Protein AF-A0A6G8IJG9-F1 (afdb_monomer)

Foldseek 3Di:
DPLVPDDPVLLLVLLVVLLVLLVVLCVVQQADPDPVVSVVLSVVLSVQLSVVLVPDDPVPDDPPDDSSVSSNVSSNVSSVVVSVVCPPPDHDPPD

Mean predicted aligned error: 3.96 Å

Radius of gyration: 15.12 Å; Cα contacts (8 Å, |Δi|>4): 74; chains: 1; bounding box: 32×21×50 Å

Nearest PDB structures (foldseek):
  6zdw-assembly1_BBB  TM=3.678E-01  e=3.540E+00  Mucor lusitanicus
  5jdl-assembly1_A  TM=2.908E-01  e=8.233E+00  Methanocaldococcus jannaschii DSM 2661

Secondary structure (DSSP, 8-state):
--GGGS-HHHHHHHTHHHHHHHHHHHHHHT----HHHHHHHHHHHHHHHHHHHHT--GGGS-TT--HHHHHHHHHHHHHHHHHHHGGGPPPTT--

pLDDT: mean 92.75, std 6.57, range [55.28, 98.06]

Structure (mmCIF, N/CA/C/O backbone):
data_AF-A0A6G8IJG9-F1
#
_entry.id   AF-A0A6G8IJG9-F1
#
loop_
_atom_site.group_PDB
_atom_site.id
_atom_site.type_symbol
_atom_site.label_atom_id
_atom_site.label_alt_id
_atom_site.label_comp_id
_atom_site.label_asym_id
_atom_site.label_entity_id
_atom_site.label_seq_id
_atom_site.pdbx_PDB_ins_code
_atom_site.Cartn_x
_atom_site.Cartn_y
_atom_site.Cartn_z
_atom_site.occupancy
_atom_site.B_iso_or_equiv
_atom_site.auth_seq_id
_atom_site.auth_comp_id
_atom_site.auth_asym_id
_atom_site.auth_atom_id
_atom_site.pdbx_PDB_model_num
ATOM 1 N N . MET A 1 1 ? 15.388 0.531 -10.830 1.00 83.00 1 MET A N 1
ATOM 2 C CA . MET A 1 1 ? 14.768 1.602 -11.652 1.00 83.00 1 MET A CA 1
ATOM 3 C C . MET A 1 1 ? 15.077 2.939 -11.003 1.00 83.00 1 MET A C 1
ATOM 5 O O . MET A 1 1 ? 15.096 2.988 -9.782 1.00 83.00 1 MET A O 1
ATOM 9 N N . ASP A 1 2 ? 15.288 4.015 -11.767 1.00 83.81 2 ASP A N 1
ATOM 10 C CA . ASP A 1 2 ? 15.406 5.352 -11.169 1.00 83.81 2 ASP A CA 1
ATOM 11 C C . ASP A 1 2 ? 14.026 5.866 -10.728 1.00 83.81 2 ASP A C 1
ATOM 13 O O . ASP A 1 2 ? 13.232 6.365 -11.533 1.00 83.81 2 ASP A O 1
ATOM 17 N N . VAL A 1 3 ? 13.733 5.718 -9.437 1.00 83.19 3 VAL A N 1
ATOM 18 C CA . VAL A 1 3 ? 12.462 6.136 -8.834 1.00 83.19 3 VAL A CA 1
ATOM 19 C C . VAL A 1 3 ? 12.288 7.654 -8.789 1.00 83.19 3 VAL A C 1
ATOM 21 O O . VAL A 1 3 ? 11.161 8.119 -8.643 1.00 83.19 3 VAL A O 1
ATOM 24 N N . THR A 1 4 ? 13.352 8.443 -8.990 1.00 83.88 4 THR A N 1
ATOM 25 C CA . THR A 1 4 ? 13.249 9.913 -9.052 1.00 83.88 4 THR A CA 1
ATOM 26 C C . THR A 1 4 ? 12.492 10.402 -10.292 1.00 83.88 4 THR A C 1
ATOM 28 O O . THR A 1 4 ? 12.003 11.529 -10.313 1.00 83.88 4 THR A O 1
ATOM 31 N N . SER A 1 5 ? 12.335 9.535 -11.299 1.00 83.94 5 SER A N 1
ATOM 32 C CA . SER A 1 5 ? 11.544 9.790 -12.508 1.00 83.94 5 SER A CA 1
ATOM 33 C C . SER A 1 5 ? 10.042 9.505 -12.353 1.00 83.94 5 SER A C 1
ATOM 35 O O . SER A 1 5 ? 9.267 9.803 -13.263 1.00 83.94 5 SER A O 1
ATOM 37 N N . ILE A 1 6 ? 9.618 8.927 -11.223 1.00 89.00 6 ILE A N 1
ATOM 38 C CA . ILE A 1 6 ? 8.217 8.575 -10.970 1.00 89.00 6 ILE A CA 1
ATOM 39 C C . ILE A 1 6 ? 7.447 9.816 -10.512 1.00 89.00 6 ILE A C 1
ATOM 41 O O . ILE A 1 6 ? 7.793 10.453 -9.517 1.00 89.00 6 ILE A O 1
ATOM 45 N N . ASP A 1 7 ? 6.342 10.121 -11.195 1.00 91.44 7 ASP A N 1
ATOM 46 C CA . ASP A 1 7 ? 5.391 11.119 -10.715 1.00 91.44 7 ASP A CA 1
ATOM 47 C C . ASP A 1 7 ? 4.697 10.608 -9.442 1.00 91.44 7 ASP A C 1
ATOM 49 O O . ASP A 1 7 ? 3.989 9.596 -9.441 1.00 91.44 7 ASP A O 1
ATOM 53 N N . VAL A 1 8 ? 4.897 11.322 -8.333 1.00 88.12 8 VAL A N 1
ATOM 54 C CA . VAL A 1 8 ? 4.348 10.951 -7.020 1.00 88.12 8 VAL A CA 1
ATOM 55 C C . VAL A 1 8 ? 2.814 10.972 -7.020 1.00 88.12 8 VAL A C 1
ATOM 57 O O . VAL A 1 8 ? 2.177 10.169 -6.336 1.00 88.12 8 VAL A O 1
ATOM 60 N N . GLY A 1 9 ? 2.193 11.872 -7.785 1.00 92.38 9 GLY A N 1
ATOM 61 C CA . GLY A 1 9 ? 0.742 11.929 -7.940 1.00 92.38 9 GLY A CA 1
ATOM 62 C C . GLY A 1 9 ? 0.198 10.699 -8.664 1.00 92.38 9 GLY A C 1
ATOM 63 O O . GLY A 1 9 ? -0.789 10.106 -8.213 1.00 92.38 9 GLY A O 1
ATOM 64 N N . GLU A 1 10 ? 0.866 10.275 -9.737 1.00 95.06 10 GLU A N 1
ATOM 65 C CA . GLU A 1 10 ? 0.548 9.044 -10.455 1.00 95.06 10 GLU A CA 1
ATOM 66 C C . GLU A 1 10 ? 0.738 7.836 -9.542 1.00 95.06 10 GLU A C 1
ATOM 68 O O . GLU A 1 10 ? -0.205 7.059 -9.388 1.00 95.06 10 GLU A O 1
ATOM 73 N N . LEU A 1 11 ? 1.882 7.715 -8.861 1.00 95.00 11 LEU A N 1
ATOM 74 C CA . LEU A 1 11 ? 2.129 6.639 -7.903 1.00 95.00 11 LEU A CA 1
ATOM 75 C C . LEU A 1 11 ? 0.991 6.550 -6.882 1.00 95.00 11 LEU A C 1
ATOM 77 O O . LEU A 1 11 ? 0.333 5.519 -6.776 1.00 95.00 11 LEU A O 1
ATOM 81 N N . ARG A 1 12 ? 0.665 7.649 -6.197 1.00 93.94 12 ARG A N 1
ATOM 82 C CA . ARG A 1 12 ? -0.417 7.679 -5.199 1.00 93.94 12 ARG A CA 1
ATOM 83 C C . ARG A 1 12 ? -1.777 7.295 -5.768 1.00 93.94 12 ARG A C 1
ATOM 85 O O . ARG A 1 12 ? -2.589 6.712 -5.052 1.00 93.94 12 ARG A O 1
ATOM 92 N N . SER A 1 13 ? -2.043 7.599 -7.039 1.00 96.25 13 SER A N 1
ATOM 93 C CA . SER A 1 13 ? -3.268 7.153 -7.707 1.00 96.25 13 SER A CA 1
ATOM 94 C C . SER A 1 13 ? -3.332 5.625 -7.840 1.00 96.25 13 SER A C 1
ATOM 96 O O . SER A 1 13 ? -4.403 5.051 -7.643 1.00 96.25 13 SER A O 1
ATOM 98 N N . ARG A 1 14 ? -2.185 4.971 -8.068 1.00 97.12 14 ARG A N 1
ATOM 99 C CA . ARG A 1 14 ? -2.036 3.510 -8.164 1.00 97.12 14 ARG A CA 1
ATOM 100 C C . ARG A 1 14 ? -2.155 2.815 -6.807 1.00 97.12 14 ARG A C 1
ATOM 102 O O . ARG A 1 14 ? -2.706 1.725 -6.719 1.00 97.12 14 ARG A O 1
ATOM 109 N N . LEU A 1 15 ? -1.729 3.475 -5.729 1.00 97.56 15 LEU A N 1
ATOM 110 C CA . LEU A 1 15 ? -1.780 2.930 -4.363 1.00 97.56 15 LEU A CA 1
ATOM 111 C C . LEU A 1 15 ? -3.174 2.990 -3.707 1.00 97.56 15 LEU A C 1
ATOM 113 O O . LEU A 1 15 ? -3.341 2.542 -2.572 1.00 97.56 15 LEU A O 1
ATOM 117 N N . ARG A 1 16 ? -4.188 3.570 -4.368 1.00 96.19 16 ARG A N 1
ATOM 118 C CA . ARG A 1 16 ? -5.520 3.800 -3.771 1.00 96.19 16 ARG A CA 1
ATOM 119 C C . ARG A 1 16 ? -6.162 2.524 -3.236 1.00 96.19 16 ARG A C 1
ATOM 121 O O . ARG A 1 16 ? -6.578 2.506 -2.084 1.00 96.19 16 ARG A O 1
ATOM 128 N N . LEU A 1 17 ? -6.157 1.451 -4.028 1.00 97.25 17 LEU A N 1
ATOM 129 C CA . LEU A 1 17 ? -6.762 0.180 -3.627 1.00 97.25 17 LEU A CA 1
ATOM 130 C C . LEU A 1 17 ? -6.109 -0.395 -2.361 1.00 97.25 17 LEU A C 1
ATOM 132 O O . LEU A 1 17 ? -6.807 -0.854 -1.464 1.00 97.25 17 LEU A O 1
ATOM 136 N N . ALA A 1 18 ? -4.781 -0.343 -2.262 1.00 98.00 18 ALA A N 1
ATO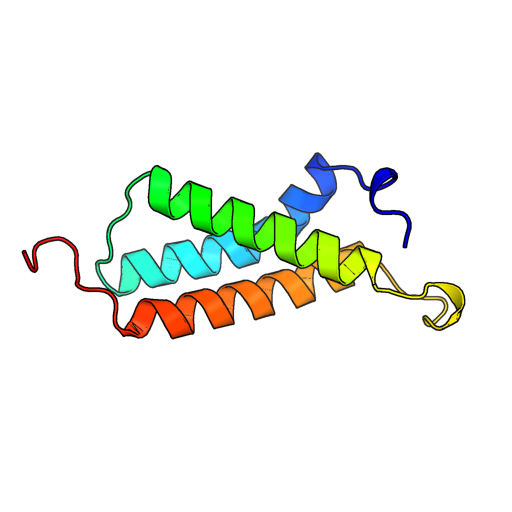M 137 C CA . ALA A 1 18 ? -4.053 -0.817 -1.088 1.00 98.00 18 ALA A CA 1
ATOM 138 C C . ALA A 1 18 ? -4.444 -0.040 0.181 1.00 98.00 18 ALA A C 1
ATOM 140 O O . ALA A 1 18 ? -4.688 -0.634 1.233 1.00 98.00 18 ALA A O 1
ATOM 141 N N . ASN A 1 19 ? -4.582 1.281 0.065 1.00 97.38 19 ASN A N 1
ATOM 142 C CA . ASN A 1 19 ? -5.046 2.128 1.161 1.00 97.38 19 ASN A CA 1
ATOM 143 C C . ASN A 1 19 ? -6.496 1.820 1.563 1.00 97.38 19 ASN A C 1
ATOM 145 O O . ASN A 1 19 ? -6.798 1.752 2.756 1.00 97.38 19 ASN A O 1
ATOM 149 N N . ASP A 1 20 ? -7.375 1.596 0.584 1.00 97.56 20 ASP A N 1
ATOM 150 C CA . ASP A 1 20 ? -8.772 1.232 0.825 1.00 97.56 20 ASP A CA 1
ATOM 151 C C . ASP A 1 20 ? -8.889 -0.130 1.520 1.00 97.56 20 ASP A C 1
ATOM 153 O O . ASP A 1 20 ? -9.718 -0.289 2.413 1.00 97.56 20 ASP A O 1
ATOM 157 N N . VAL A 1 21 ? -8.025 -1.097 1.185 1.00 97.69 21 VAL A N 1
ATOM 158 C CA . VAL A 1 21 ? -7.966 -2.408 1.855 1.00 97.69 21 VAL A CA 1
ATOM 159 C C . VAL A 1 21 ? -7.629 -2.259 3.339 1.00 97.69 21 VAL A C 1
ATOM 161 O O . VAL A 1 21 ? -8.321 -2.839 4.180 1.00 97.69 21 VAL A O 1
ATOM 164 N N . VAL A 1 22 ? -6.606 -1.468 3.681 1.00 97.19 22 VAL A N 1
ATOM 165 C CA . VAL A 1 22 ? -6.244 -1.228 5.089 1.00 97.19 22 VAL A CA 1
ATOM 166 C C . VAL A 1 22 ? -7.382 -0.511 5.815 1.00 97.19 22 VAL A C 1
ATOM 168 O O . VAL A 1 22 ? -7.778 -0.931 6.902 1.00 97.19 22 VAL A O 1
ATOM 171 N N . LEU A 1 23 ? -7.959 0.533 5.212 1.00 97.25 23 LEU A N 1
ATOM 172 C CA . LEU A 1 23 ? -9.072 1.271 5.810 1.00 97.25 23 LEU A CA 1
ATOM 173 C C . LEU A 1 23 ? -10.291 0.368 6.049 1.00 97.25 23 LEU A C 1
ATOM 175 O O . LEU A 1 23 ? -10.837 0.348 7.152 1.00 97.25 23 LEU A O 1
ATOM 179 N N . ALA A 1 24 ? -10.691 -0.411 5.044 1.00 97.25 24 ALA A N 1
ATOM 180 C CA . ALA A 1 24 ? -11.812 -1.337 5.139 1.00 97.25 24 ALA A CA 1
ATOM 181 C C . ALA A 1 24 ? -11.585 -2.389 6.232 1.00 97.25 24 ALA A C 1
ATOM 183 O O . ALA A 1 24 ? -12.509 -2.695 6.986 1.00 97.25 24 ALA A O 1
ATOM 184 N N . HIS A 1 25 ? -10.360 -2.907 6.366 1.00 96.38 25 HIS A N 1
ATOM 185 C CA . HIS A 1 25 ? -10.016 -3.828 7.445 1.00 96.38 25 HIS A CA 1
ATOM 186 C C . HIS A 1 25 ? -10.199 -3.193 8.826 1.00 96.38 25 HIS A C 1
ATOM 188 O O . HIS A 1 25 ? -10.850 -3.791 9.685 1.00 96.38 25 HIS A O 1
ATOM 194 N N . ARG A 1 26 ? -9.668 -1.979 9.028 1.00 95.44 26 ARG A N 1
ATOM 195 C CA . ARG A 1 26 ? -9.785 -1.263 10.307 1.00 95.44 26 ARG A CA 1
ATOM 196 C C . ARG A 1 26 ? -11.245 -1.018 10.676 1.00 95.44 26 ARG A C 1
ATOM 198 O O . ARG A 1 26 ? -11.639 -1.350 11.790 1.00 95.44 26 ARG A O 1
ATOM 205 N N . ILE A 1 27 ? -12.061 -0.562 9.722 1.00 95.75 27 ILE A N 1
ATOM 206 C CA . ILE A 1 27 ? -13.512 -0.392 9.906 1.00 95.75 27 ILE A CA 1
ATOM 207 C C . ILE A 1 27 ? -14.169 -1.724 10.291 1.00 95.75 27 ILE A C 1
ATOM 209 O O . ILE A 1 27 ? -14.882 -1.799 11.287 1.00 95.75 27 ILE A O 1
ATOM 213 N N . ALA A 1 28 ? -13.905 -2.795 9.539 1.00 95.62 28 ALA A N 1
ATOM 214 C CA . ALA A 1 28 ? -14.519 -4.101 9.775 1.00 95.62 28 ALA A CA 1
ATOM 215 C C . ALA A 1 28 ? -14.130 -4.725 11.128 1.00 95.62 28 ALA A C 1
ATOM 217 O O . ALA A 1 28 ? -14.868 -5.553 11.665 1.00 95.62 28 ALA A O 1
ATOM 218 N N . LYS A 1 29 ? -12.966 -4.362 11.675 1.00 94.31 29 LYS A N 1
ATOM 219 C CA . LYS A 1 29 ? -12.462 -4.848 12.965 1.00 94.31 29 LYS A CA 1
ATOM 220 C C . LYS A 1 29 ? -12.739 -3.912 14.140 1.00 94.31 29 LYS A C 1
ATOM 222 O O . LYS A 1 29 ? -12.491 -4.325 15.271 1.00 94.31 29 LYS A O 1
ATOM 227 N N . GLY A 1 30 ? -13.267 -2.713 13.893 1.00 93.81 30 GLY A N 1
ATOM 228 C CA . GLY A 1 30 ? -13.432 -1.687 14.924 1.00 93.81 30 GLY A CA 1
ATOM 229 C C . GLY A 1 30 ? -12.092 -1.208 15.486 1.00 93.81 30 GLY A C 1
ATOM 230 O O . GLY A 1 30 ? -11.975 -0.992 16.686 1.00 93.81 30 GLY A O 1
ATOM 231 N N . LEU A 1 31 ? -11.059 -1.127 14.643 1.00 94.06 31 LEU A N 1
ATOM 232 C CA . LEU A 1 31 ? -9.765 -0.556 15.020 1.00 94.06 31 LEU A CA 1
ATOM 233 C C . LEU A 1 31 ? -9.813 0.968 14.894 1.00 94.06 31 LEU A C 1
ATOM 235 O O . LEU A 1 31 ? -10.555 1.492 14.063 1.00 94.06 31 LEU A O 1
ATOM 239 N N . SER A 1 32 ? -8.953 1.657 15.648 1.00 92.56 32 SER A N 1
ATOM 240 C CA . SER A 1 32 ? -8.877 3.124 15.653 1.00 92.56 32 SER A CA 1
ATOM 241 C C . SER A 1 32 ? -8.773 3.708 14.239 1.00 92.56 32 SER A C 1
ATOM 243 O O . SER A 1 32 ? -7.930 3.294 13.436 1.00 92.56 32 SER A O 1
ATOM 245 N N . LEU A 1 33 ? -9.601 4.702 13.929 1.00 93.81 33 LEU A N 1
ATOM 246 C CA . LEU A 1 33 ? -9.568 5.427 12.652 1.00 93.81 33 LEU A CA 1
ATOM 247 C C . LEU A 1 33 ? -8.837 6.771 12.759 1.00 93.81 33 LEU 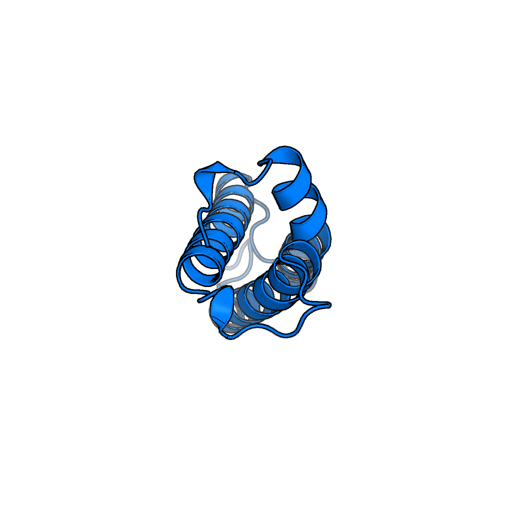A C 1
ATOM 249 O O . LEU A 1 33 ? -9.021 7.652 11.917 1.00 93.81 33 LEU A O 1
ATOM 253 N N . GLU A 1 34 ? -8.000 6.931 13.786 1.00 94.81 34 GLU A N 1
ATOM 254 C CA . GLU A 1 34 ? -7.197 8.132 13.974 1.00 94.81 34 GLU A CA 1
ATOM 255 C C . GLU A 1 34 ? -6.368 8.451 12.731 1.00 94.81 34 GLU A C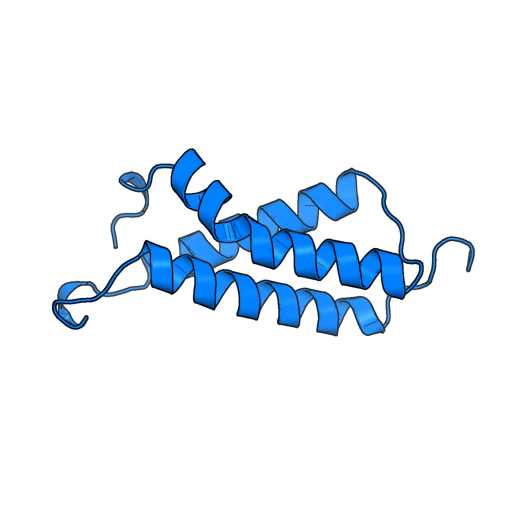 1
ATOM 257 O O . GLU A 1 34 ? -5.743 7.588 12.101 1.00 94.81 34 GLU A O 1
ATOM 262 N N . ARG A 1 35 ? -6.330 9.743 12.398 1.00 93.94 35 ARG A N 1
ATOM 263 C CA . ARG A 1 35 ? -5.637 10.248 11.213 1.00 93.94 35 ARG A CA 1
ATOM 264 C C . ARG A 1 35 ? -4.175 9.808 11.169 1.00 93.94 35 ARG A C 1
ATOM 266 O O . ARG A 1 35 ? -3.680 9.511 10.085 1.00 93.94 35 ARG A O 1
ATOM 273 N N . GLU A 1 36 ? -3.499 9.758 12.312 1.00 94.38 36 GLU A N 1
ATOM 274 C CA . GLU A 1 36 ? -2.092 9.355 12.408 1.00 94.38 36 GLU A CA 1
ATOM 275 C C . GLU A 1 36 ? -1.891 7.905 11.960 1.00 94.38 36 GLU A C 1
ATOM 277 O O . GLU A 1 36 ? -1.013 7.636 11.146 1.00 94.38 36 GLU A O 1
ATOM 282 N N . ARG A 1 37 ? -2.772 6.984 12.373 1.00 91.44 37 ARG A N 1
ATOM 283 C CA . ARG A 1 37 ? -2.728 5.568 11.966 1.00 91.44 37 ARG A CA 1
ATOM 284 C C . ARG A 1 37 ? -2.944 5.395 10.468 1.00 91.44 37 ARG A C 1
ATOM 286 O O . ARG A 1 37 ? -2.238 4.626 9.819 1.00 91.44 37 ARG A O 1
ATOM 293 N N . LEU A 1 38 ? -3.913 6.122 9.912 1.00 93.50 38 LEU A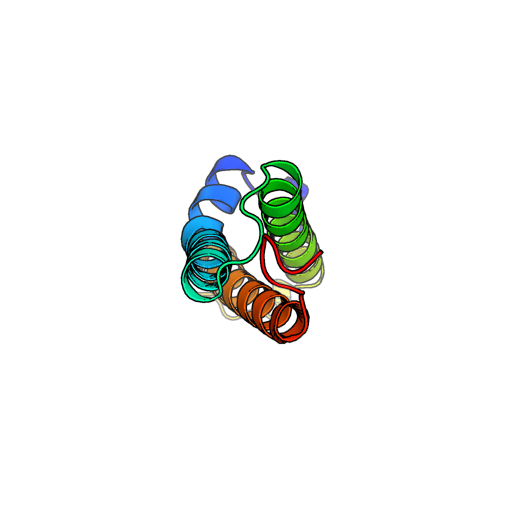 N 1
ATOM 294 C CA . LEU A 1 38 ? -4.213 6.071 8.480 1.00 93.50 38 LEU A CA 1
ATOM 295 C C . LEU A 1 38 ? -3.105 6.716 7.638 1.00 93.50 38 LEU A C 1
ATOM 297 O O . LEU A 1 38 ? -2.811 6.240 6.544 1.00 93.50 38 LEU A O 1
ATOM 301 N N . THR A 1 39 ? -2.486 7.782 8.146 1.00 94.81 39 THR A N 1
ATOM 302 C CA . THR A 1 39 ? -1.341 8.441 7.502 1.00 94.81 39 THR A CA 1
ATOM 303 C C . THR A 1 39 ? -0.128 7.520 7.504 1.00 94.81 39 THR A C 1
ATOM 305 O O . THR A 1 39 ? 0.435 7.271 6.446 1.00 94.81 39 THR A O 1
ATOM 308 N N . TRP A 1 40 ? 0.184 6.914 8.649 1.00 94.88 40 TRP A N 1
ATOM 309 C CA . TRP A 1 40 ? 1.276 5.954 8.784 1.00 94.88 40 TRP A CA 1
ATOM 310 C C . TRP A 1 40 ? 1.141 4.775 7.813 1.00 94.88 40 TRP A C 1
ATOM 312 O O . TRP A 1 40 ? 2.096 4.420 7.129 1.00 94.88 40 TRP A O 1
ATOM 322 N N . ALA A 1 41 ? -0.059 4.195 7.692 1.00 93.88 41 ALA A N 1
ATOM 323 C CA . ALA A 1 41 ? -0.282 3.087 6.764 1.00 93.88 41 ALA A CA 1
ATOM 324 C C . ALA A 1 41 ? -0.040 3.503 5.303 1.00 93.88 41 ALA A C 1
ATOM 326 O O . ALA A 1 41 ? 0.572 2.752 4.546 1.00 93.88 41 ALA A O 1
ATOM 327 N N . ARG A 1 42 ? -0.483 4.708 4.919 1.00 95.69 42 ARG A N 1
ATOM 328 C CA . ARG A 1 42 ? -0.248 5.270 3.580 1.00 95.69 42 ARG A CA 1
ATOM 329 C C . ARG A 1 42 ? 1.237 5.471 3.304 1.00 95.69 42 ARG A C 1
ATOM 331 O O . ARG A 1 42 ? 1.706 5.068 2.245 1.00 95.69 42 ARG A O 1
ATOM 338 N N . GLU A 1 43 ? 1.957 6.067 4.250 1.00 95.94 43 GLU A N 1
ATOM 339 C CA . GLU A 1 43 ? 3.391 6.348 4.127 1.00 95.94 43 GLU A CA 1
ATOM 340 C C . GLU A 1 43 ? 4.205 5.060 4.000 1.00 95.9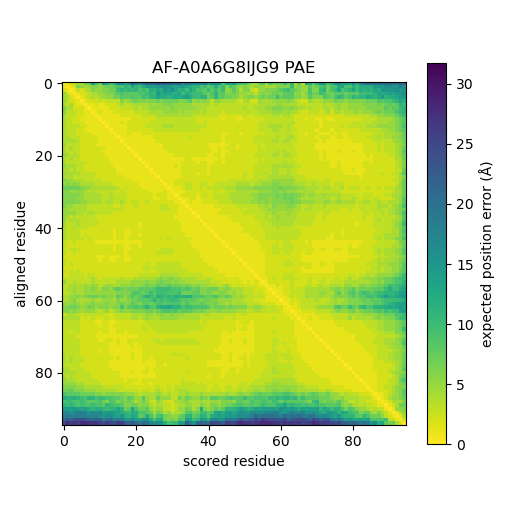4 43 GLU A C 1
ATOM 342 O O . GLU A 1 43 ? 5.028 4.955 3.097 1.00 95.94 43 GLU A O 1
ATOM 347 N N . ILE A 1 44 ? 3.907 4.039 4.810 1.00 96.25 44 ILE A N 1
ATOM 348 C CA . ILE A 1 44 ? 4.583 2.740 4.709 1.00 96.25 44 ILE A CA 1
ATOM 349 C C . ILE A 1 44 ? 4.326 2.059 3.370 1.00 96.25 44 ILE A C 1
ATOM 351 O O . ILE A 1 44 ? 5.241 1.453 2.810 1.00 96.25 44 ILE A O 1
ATOM 355 N N . ILE A 1 45 ? 3.092 2.108 2.860 1.00 97.56 45 ILE A N 1
ATOM 356 C CA . ILE A 1 45 ? 2.785 1.532 1.547 1.00 97.56 45 ILE A CA 1
ATOM 357 C C . ILE A 1 45 ? 3.589 2.261 0.464 1.00 97.56 45 ILE A C 1
ATOM 359 O O . ILE A 1 45 ? 4.206 1.600 -0.368 1.00 97.56 45 ILE A O 1
ATOM 363 N N . GLU A 1 46 ? 3.613 3.595 0.483 1.00 96.81 46 GLU A N 1
ATOM 364 C CA . GLU A 1 46 ? 4.351 4.412 -0.490 1.00 96.81 46 GLU A CA 1
ATOM 365 C C . GLU A 1 46 ? 5.860 4.135 -0.438 1.00 96.81 46 GLU A C 1
ATOM 367 O O . GLU A 1 46 ? 6.456 3.792 -1.459 1.00 96.81 46 GLU A O 1
ATOM 372 N N . GLU A 1 47 ? 6.461 4.186 0.751 1.00 95.81 47 GLU A N 1
ATOM 373 C CA . GLU A 1 47 ? 7.889 3.935 0.968 1.00 95.81 47 GLU A CA 1
ATOM 374 C C . GLU A 1 47 ? 8.297 2.531 0.507 1.00 95.81 47 GLU A C 1
ATOM 376 O O . GLU A 1 47 ? 9.244 2.368 -0.264 1.00 95.81 47 GLU A O 1
ATOM 381 N N . ARG A 1 48 ? 7.562 1.495 0.929 1.00 96.81 48 ARG A N 1
ATOM 382 C CA . ARG A 1 48 ? 7.899 0.107 0.581 1.00 96.81 48 ARG A CA 1
ATOM 383 C C . ARG A 1 48 ? 7.725 -0.182 -0.907 1.00 96.81 48 ARG A C 1
ATOM 385 O O . ARG A 1 48 ? 8.489 -0.976 -1.452 1.00 96.81 48 ARG A O 1
ATOM 392 N N . VAL A 1 49 ? 6.755 0.447 -1.574 1.00 97.12 49 VAL A N 1
ATOM 393 C CA . VAL A 1 49 ? 6.616 0.335 -3.034 1.00 97.12 49 VAL A CA 1
ATOM 394 C C . VAL A 1 49 ? 7.798 0.994 -3.737 1.00 97.12 49 VAL A C 1
ATOM 396 O O . VAL A 1 49 ? 8.362 0.384 -4.641 1.00 97.12 49 VAL A O 1
ATOM 399 N N . LEU A 1 50 ? 8.202 2.195 -3.316 1.00 95.75 50 LEU A N 1
ATOM 400 C CA . LEU A 1 50 ? 9.352 2.887 -3.901 1.00 95.75 50 LEU A CA 1
ATOM 401 C C . LEU A 1 50 ? 10.635 2.064 -3.759 1.00 95.75 50 LEU A C 1
ATOM 403 O O . LEU A 1 50 ? 11.311 1.839 -4.758 1.00 95.75 50 LEU A O 1
ATOM 407 N N . LEU A 1 51 ? 10.910 1.529 -2.567 1.00 95.44 51 LEU A N 1
ATOM 408 C CA . LEU A 1 51 ? 12.063 0.650 -2.337 1.00 95.44 51 LEU A CA 1
ATOM 409 C C . LEU A 1 51 ? 12.030 -0.598 -3.231 1.00 95.44 51 LEU A C 1
ATOM 411 O O . LEU A 1 51 ? 13.049 -0.998 -3.793 1.00 95.44 51 LEU A O 1
ATOM 415 N N . ALA A 1 52 ? 10.855 -1.213 -3.391 1.00 95.00 52 ALA A N 1
ATOM 416 C CA . ALA A 1 52 ? 10.704 -2.384 -4.246 1.00 95.00 52 ALA A CA 1
ATOM 417 C C . ALA A 1 52 ? 10.940 -2.053 -5.727 1.00 95.00 52 ALA A C 1
ATOM 419 O O . ALA A 1 52 ? 11.600 -2.825 -6.416 1.00 95.00 52 ALA A O 1
ATOM 420 N N . LEU A 1 53 ? 10.436 -0.913 -6.212 1.00 94.50 53 LEU A N 1
ATOM 421 C CA . LEU A 1 53 ? 10.652 -0.451 -7.587 1.00 94.50 53 LEU A CA 1
ATOM 422 C C . LEU A 1 53 ? 12.112 -0.057 -7.836 1.00 94.50 53 LEU A C 1
ATOM 424 O O . LEU A 1 53 ? 12.661 -0.364 -8.895 1.00 94.50 53 LEU A O 1
ATOM 428 N N . GLU A 1 54 ? 12.764 0.581 -6.867 1.00 95.00 54 GLU A N 1
ATOM 429 C CA . GLU A 1 54 ? 14.177 0.948 -6.951 1.00 95.00 54 GLU A CA 1
ATOM 430 C C . GLU A 1 54 ? 15.055 -0.290 -7.173 1.00 95.00 54 GLU A C 1
ATOM 432 O O . GLU A 1 54 ? 15.900 -0.291 -8.072 1.00 95.00 54 GLU A O 1
ATOM 437 N N . ALA A 1 55 ? 14.755 -1.379 -6.457 1.00 93.25 55 ALA A N 1
ATOM 438 C CA . ALA A 1 55 ? 15.440 -2.664 -6.569 1.00 93.25 55 ALA A CA 1
ATOM 439 C C . ALA A 1 55 ? 15.189 -3.421 -7.891 1.00 93.25 55 ALA A C 1
ATOM 441 O O . ALA A 1 55 ? 15.864 -4.417 -8.155 1.00 93.25 55 ALA A O 1
ATOM 442 N N . VAL A 1 56 ? 14.242 -2.985 -8.733 1.00 92.19 56 VAL A N 1
ATOM 443 C CA . VAL A 1 56 ? 13.981 -3.628 -10.031 1.00 92.19 56 VAL A CA 1
ATOM 444 C C . VAL A 1 56 ? 15.106 -3.317 -11.012 1.00 92.19 56 VAL A C 1
ATOM 446 O O . VAL A 1 56 ? 15.320 -2.161 -11.389 1.00 92.19 56 VAL A O 1
ATOM 449 N N . ASP A 1 57 ? 15.760 -4.362 -11.505 1.00 91.06 57 ASP A N 1
ATOM 450 C CA . ASP A 1 57 ? 16.616 -4.278 -12.683 1.00 91.06 57 ASP A CA 1
ATOM 451 C C . ASP A 1 57 ? 15.760 -4.277 -13.960 1.00 91.06 57 ASP A C 1
ATOM 453 O O . ASP A 1 57 ? 15.197 -5.304 -14.345 1.00 91.06 57 ASP A O 1
ATOM 457 N N . ILE A 1 58 ? 15.650 -3.110 -14.604 1.00 87.38 58 ILE A N 1
ATOM 458 C CA . ILE A 1 58 ? 14.829 -2.907 -15.809 1.00 87.38 58 ILE A CA 1
ATOM 459 C C . ILE A 1 58 ? 15.356 -3.738 -16.984 1.00 87.38 58 ILE A C 1
ATOM 461 O O . ILE A 1 58 ? 14.559 -4.191 -17.802 1.00 87.38 58 ILE A O 1
ATOM 465 N N . GLU A 1 59 ? 16.669 -3.971 -17.072 1.00 89.94 59 GLU A N 1
ATOM 466 C CA . GLU A 1 59 ? 17.269 -4.704 -18.195 1.00 89.94 59 GLU A CA 1
ATOM 467 C C . GLU A 1 59 ? 16.842 -6.179 -18.212 1.00 89.94 59 GLU A C 1
ATOM 469 O O . GLU A 1 59 ? 16.787 -6.804 -19.273 1.00 89.94 59 GLU A O 1
ATOM 474 N N . CYS A 1 60 ? 16.474 -6.715 -17.045 1.00 92.06 60 CYS A N 1
ATOM 475 C CA . CYS A 1 60 ? 15.982 -8.078 -16.872 1.00 92.06 60 CYS A CA 1
ATOM 476 C C . CYS A 1 60 ? 14.452 -8.209 -16.988 1.00 92.06 60 CYS A C 1
ATOM 478 O O . CYS A 1 60 ? 13.929 -9.325 -16.926 1.00 92.06 60 CYS A O 1
ATOM 480 N N . MET A 1 61 ? 13.716 -7.102 -17.124 1.00 92.00 61 MET A N 1
ATOM 481 C CA . MET A 1 61 ? 12.255 -7.128 -17.201 1.00 92.00 61 MET A CA 1
ATOM 482 C C . MET A 1 61 ? 11.763 -7.413 -18.630 1.00 92.00 61 MET A C 1
ATOM 484 O O . MET A 1 61 ? 12.428 -7.075 -19.613 1.00 92.00 61 MET A O 1
ATOM 488 N N . PRO A 1 62 ? 10.580 -8.036 -18.788 1.00 93.00 62 PRO A N 1
ATOM 489 C CA . PRO A 1 62 ? 9.994 -8.241 -20.106 1.00 93.00 62 PRO A CA 1
ATOM 490 C C . PRO A 1 62 ? 9.629 -6.900 -20.766 1.00 93.00 62 PRO A C 1
ATOM 492 O O . PRO A 1 62 ? 9.453 -5.878 -20.104 1.00 93.00 62 PRO A O 1
ATOM 495 N N . ARG A 1 63 ? 9.511 -6.891 -22.100 1.00 90.12 63 ARG A N 1
ATOM 496 C CA . ARG A 1 63 ? 9.306 -5.655 -22.887 1.00 90.12 63 ARG A CA 1
ATOM 497 C C . ARG A 1 63 ? 7.998 -4.922 -22.579 1.00 90.12 63 ARG A C 1
ATOM 499 O O . ARG A 1 63 ? 7.893 -3.736 -22.865 1.00 90.12 63 ARG A O 1
ATOM 506 N N . ASP A 1 64 ? 7.007 -5.635 -22.065 1.00 92.56 64 ASP A N 1
ATOM 507 C CA . ASP A 1 64 ? 5.692 -5.139 -21.662 1.00 92.56 64 ASP A CA 1
ATOM 508 C C . ASP A 1 64 ? 5.616 -4.796 -20.166 1.00 92.56 64 ASP A C 1
ATOM 510 O O . ASP A 1 64 ? 4.537 -4.502 -19.653 1.00 92.56 64 ASP A O 1
ATOM 514 N N . TRP A 1 65 ? 6.747 -4.816 -19.453 1.00 93.81 65 TRP A N 1
ATOM 515 C CA . TRP A 1 65 ? 6.781 -4.474 -18.039 1.00 93.81 65 TRP A CA 1
ATOM 516 C C . TRP A 1 65 ? 6.352 -3.024 -17.791 1.00 93.81 65 TRP A C 1
ATOM 518 O O . TRP A 1 65 ? 6.792 -2.089 -18.461 1.00 93.81 65 TRP A O 1
ATOM 528 N N . SER A 1 66 ? 5.510 -2.840 -16.774 1.00 93.81 66 SER A N 1
ATOM 529 C CA . SER A 1 66 ? 4.989 -1.546 -16.344 1.00 93.81 66 SER A CA 1
ATOM 530 C C . SER A 1 66 ? 5.238 -1.364 -14.854 1.00 93.81 66 SER A C 1
ATOM 532 O O . SER A 1 66 ? 4.754 -2.142 -14.026 1.00 93.81 66 SER A O 1
ATOM 534 N N . TRP A 1 67 ? 5.939 -0.284 -14.503 1.00 94.31 67 TRP A N 1
ATOM 535 C CA . TRP A 1 67 ? 6.132 0.091 -13.106 1.00 94.31 67 TRP A CA 1
ATOM 536 C C . TRP A 1 67 ? 4.794 0.393 -12.420 1.00 94.31 67 TRP A C 1
ATOM 538 O O . TRP A 1 67 ? 4.653 0.109 -11.235 1.00 94.31 67 TRP A O 1
ATOM 548 N N . GLN A 1 68 ? 3.791 0.904 -13.150 1.00 95.94 68 GLN A N 1
ATOM 549 C CA . GLN A 1 68 ? 2.454 1.156 -12.609 1.00 95.94 68 GLN A CA 1
ATOM 550 C C . GLN A 1 68 ? 1.787 -0.143 -12.158 1.00 95.94 68 GLN A C 1
ATOM 552 O O . GLN A 1 68 ? 1.300 -0.227 -11.034 1.00 95.94 68 GLN A O 1
ATOM 557 N N . GLN A 1 69 ? 1.801 -1.171 -13.009 1.00 95.19 69 GLN A N 1
ATOM 558 C CA . GLN A 1 69 ? 1.209 -2.468 -12.680 1.00 95.19 69 GLN A CA 1
ATOM 559 C C . GLN A 1 69 ? 1.983 -3.179 -11.560 1.00 95.19 69 GLN A C 1
ATOM 561 O O . GLN A 1 69 ? 1.384 -3.815 -10.684 1.00 95.19 69 GLN A O 1
ATOM 566 N N . ALA A 1 70 ? 3.312 -3.039 -11.551 1.00 95.38 70 ALA A N 1
ATOM 567 C CA . ALA A 1 70 ? 4.144 -3.513 -10.454 1.00 95.38 70 ALA A CA 1
ATOM 568 C C . ALA A 1 70 ? 3.780 -2.804 -9.137 1.00 95.38 70 ALA A C 1
ATOM 570 O O . ALA A 1 70 ? 3.533 -3.478 -8.139 1.00 95.38 70 ALA A O 1
ATOM 571 N N . ALA A 1 71 ? 3.658 -1.473 -9.140 1.00 97.19 71 ALA A N 1
ATOM 572 C CA . ALA A 1 71 ? 3.279 -0.675 -7.976 1.00 97.19 71 ALA A CA 1
ATOM 573 C C . ALA A 1 71 ? 1.903 -1.071 -7.426 1.00 97.19 71 ALA A C 1
ATOM 575 O O . ALA A 1 71 ? 1.770 -1.295 -6.225 1.00 97.19 71 ALA A O 1
ATOM 576 N N . GLU A 1 72 ? 0.895 -1.224 -8.291 1.00 97.25 72 GLU A N 1
ATOM 577 C CA . GLU A 1 72 ? -0.438 -1.704 -7.903 1.00 97.25 72 GLU A CA 1
ATOM 578 C C . GLU A 1 72 ? -0.340 -3.070 -7.205 1.00 97.25 72 GLU A C 1
ATOM 580 O O . GLU A 1 72 ? -0.827 -3.237 -6.086 1.00 97.25 72 GLU A O 1
ATOM 585 N N . THR A 1 73 ? 0.374 -4.023 -7.807 1.00 96.62 73 THR A N 1
ATOM 586 C CA . THR A 1 73 ? 0.511 -5.388 -7.274 1.00 96.62 73 THR A CA 1
ATOM 587 C C . THR A 1 73 ? 1.251 -5.414 -5.935 1.00 96.62 73 THR A C 1
ATOM 589 O O . THR A 1 73 ? 0.777 -6.015 -4.967 1.00 96.62 73 THR A O 1
ATOM 592 N N . ILE A 1 74 ? 2.404 -4.746 -5.860 1.00 97.12 74 ILE A N 1
ATOM 593 C CA . ILE A 1 74 ? 3.250 -4.687 -4.663 1.00 97.12 74 ILE A CA 1
ATOM 594 C C . ILE A 1 74 ? 2.499 -3.986 -3.527 1.00 97.12 74 ILE A C 1
ATOM 596 O O . ILE A 1 74 ? 2.497 -4.470 -2.394 1.00 97.12 74 ILE A O 1
ATOM 600 N N . SER A 1 75 ? 1.794 -2.890 -3.825 1.00 98.06 75 SER A N 1
ATOM 601 C CA . SER A 1 75 ? 1.037 -2.139 -2.821 1.00 98.06 75 SER A CA 1
ATOM 602 C C . SER A 1 75 ? -0.037 -2.985 -2.138 1.00 98.06 75 SER A C 1
ATOM 604 O O . SER A 1 75 ? -0.176 -2.932 -0.917 1.00 98.06 75 SER A O 1
ATOM 606 N N . VAL A 1 76 ? -0.749 -3.830 -2.893 1.00 97.75 76 VAL A N 1
ATOM 607 C CA . VAL A 1 76 ? -1.759 -4.740 -2.338 1.00 97.75 76 VAL A CA 1
ATOM 608 C C . VAL A 1 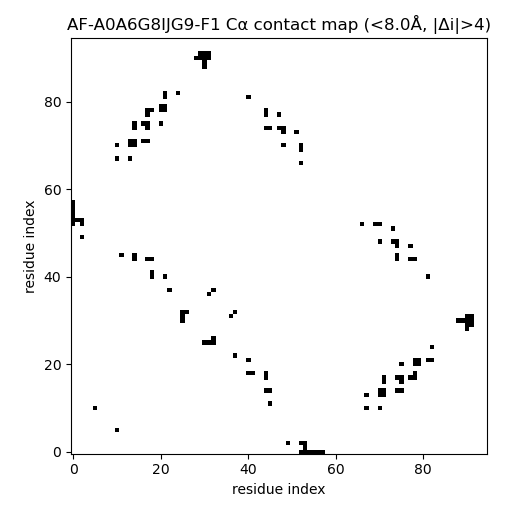76 ? -1.110 -5.797 -1.446 1.00 97.75 76 VAL A C 1
ATOM 610 O O . VAL A 1 76 ? -1.627 -6.079 -0.367 1.00 97.75 76 VAL A O 1
ATOM 613 N N . GLN A 1 77 ? 0.041 -6.352 -1.837 1.00 97.56 77 GLN A N 1
ATOM 614 C CA . GLN A 1 77 ? 0.770 -7.310 -0.996 1.00 97.56 77 GLN A CA 1
ATOM 615 C C . GLN A 1 77 ? 1.218 -6.682 0.331 1.00 97.56 77 GLN A C 1
ATOM 617 O O . GLN A 1 77 ? 1.056 -7.296 1.387 1.00 97.56 77 GLN A O 1
ATOM 622 N N . ILE A 1 78 ? 1.712 -5.440 0.301 1.00 97.69 78 ILE A N 1
ATOM 623 C CA . ILE A 1 78 ? 2.079 -4.690 1.511 1.00 97.69 78 ILE A CA 1
ATOM 624 C C . ILE A 1 78 ? 0.845 -4.421 2.377 1.00 97.69 78 ILE A C 1
ATOM 626 O O . ILE A 1 78 ? 0.891 -4.651 3.583 1.00 97.69 78 ILE A O 1
ATOM 630 N N . ALA A 1 79 ? -0.272 -3.990 1.784 1.00 97.81 79 ALA A N 1
ATOM 631 C CA . ALA A 1 79 ? -1.521 -3.778 2.513 1.00 97.81 79 ALA A CA 1
ATOM 632 C C . ALA A 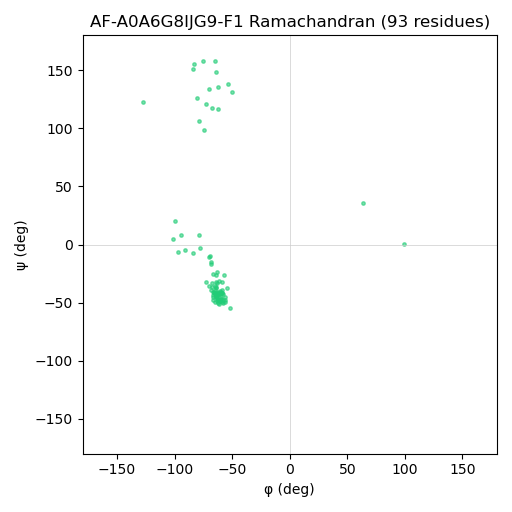1 79 ? -2.010 -5.059 3.203 1.00 97.81 79 ALA A C 1
ATOM 634 O O . ALA A 1 79 ? -2.423 -5.014 4.360 1.00 97.81 79 ALA A O 1
ATOM 635 N N . LEU A 1 80 ? -1.919 -6.214 2.537 1.00 97.44 80 LEU A N 1
ATOM 636 C CA . LEU A 1 80 ? -2.266 -7.505 3.137 1.00 97.44 80 LEU A CA 1
ATOM 637 C C . LEU A 1 80 ? -1.338 -7.874 4.303 1.00 97.44 80 LEU A C 1
ATOM 639 O O . LEU A 1 80 ? -1.815 -8.408 5.305 1.00 97.44 80 LEU A O 1
ATOM 643 N N . ALA A 1 81 ? -0.042 -7.564 4.207 1.00 96.56 81 ALA A N 1
ATOM 644 C CA . ALA A 1 81 ? 0.897 -7.745 5.312 1.00 96.56 81 ALA A CA 1
ATOM 645 C C . ALA A 1 81 ? 0.541 -6.848 6.512 1.00 96.56 81 ALA A C 1
ATOM 647 O O . ALA A 1 81 ? 0.444 -7.345 7.632 1.00 96.56 81 ALA A O 1
ATOM 648 N N . ILE A 1 82 ? 0.232 -5.567 6.276 1.00 95.62 82 ILE A N 1
ATOM 649 C CA . ILE A 1 82 ? -0.236 -4.636 7.318 1.00 95.62 82 ILE A CA 1
ATOM 650 C C . ILE A 1 82 ? -1.510 -5.171 7.984 1.00 95.62 82 ILE A C 1
ATOM 652 O O . ILE A 1 82 ? -1.600 -5.232 9.207 1.00 95.62 82 ILE A O 1
ATOM 656 N N . VAL A 1 83 ? -2.490 -5.611 7.193 1.00 95.75 83 VAL A N 1
ATOM 657 C CA . VAL A 1 83 ? -3.734 -6.209 7.702 1.00 95.75 83 VAL A CA 1
ATOM 658 C C . VAL A 1 83 ? -3.457 -7.448 8.556 1.00 95.75 83 VAL A C 1
ATOM 660 O O . VAL A 1 83 ? -4.116 -7.666 9.571 1.00 95.75 83 VAL A O 1
ATOM 663 N N . GLN A 1 84 ? -2.485 -8.275 8.170 1.00 94.81 84 GLN A N 1
ATOM 664 C CA . GLN A 1 84 ? -2.092 -9.449 8.942 1.00 94.81 84 GLN A CA 1
ATOM 665 C C . GLN A 1 84 ? -1.468 -9.064 10.292 1.00 94.81 84 GLN A C 1
ATOM 667 O O . GLN A 1 84 ? -1.785 -9.701 11.296 1.00 94.81 84 GLN A O 1
ATOM 672 N N . GLU A 1 85 ? -0.627 -8.031 10.325 1.00 91.81 85 GLU A N 1
ATOM 673 C CA . GLU A 1 85 ? -0.019 -7.492 11.549 1.00 91.81 85 GLU A CA 1
ATOM 674 C C . GLU A 1 85 ? -1.078 -6.880 12.487 1.00 91.81 85 GLU A C 1
ATOM 676 O O . GLU A 1 85 ? -1.048 -7.110 13.696 1.00 91.81 85 GLU A O 1
ATOM 681 N N . GLN A 1 86 ? -2.079 -6.192 11.927 1.00 91.38 86 GLN A N 1
ATOM 682 C CA . GLN A 1 86 ? -3.182 -5.560 12.666 1.00 91.38 86 GLN A CA 1
ATOM 683 C C . GLN A 1 86 ? -4.174 -6.552 13.290 1.00 91.38 86 GLN A C 1
ATOM 685 O O . GLN A 1 86 ? -4.994 -6.161 14.118 1.00 91.38 86 GLN A O 1
ATOM 690 N N . LYS A 1 87 ? -4.109 -7.852 12.964 1.00 88.50 87 LYS A N 1
ATOM 691 C CA . LYS A 1 87 ? -5.029 -8.859 13.530 1.00 88.50 87 LYS A CA 1
ATOM 692 C C . LYS A 1 87 ? -5.009 -8.935 15.056 1.00 88.50 87 LYS A C 1
ATOM 694 O O . LYS A 1 87 ? -6.008 -9.360 15.635 1.00 88.50 87 LYS A O 1
ATOM 699 N N . ASN A 1 88 ? -3.890 -8.561 15.672 1.00 87.25 88 ASN A N 1
ATOM 700 C CA . ASN A 1 88 ? -3.699 -8.578 17.121 1.00 87.25 88 ASN A CA 1
ATOM 701 C C . ASN A 1 88 ? -3.833 -7.181 17.756 1.00 87.25 88 ASN A C 1
ATOM 703 O O . ASN A 1 88 ? -3.563 -7.033 18.945 1.00 87.25 88 ASN A O 1
ATOM 707 N N . GLU A 1 89 ? -4.200 -6.157 16.980 1.00 87.56 89 GLU A N 1
ATOM 708 C CA . GLU A 1 89 ? -4.416 -4.803 17.493 1.00 87.56 89 GLU A CA 1
ATOM 709 C C . GLU A 1 89 ? -5.695 -4.776 18.360 1.00 87.56 89 GLU A C 1
ATOM 711 O O . GLU A 1 89 ? -6.715 -5.347 17.953 1.00 87.56 89 GLU A O 1
ATOM 716 N N . PRO A 1 90 ? -5.661 -4.155 19.556 1.00 84.62 90 PRO A N 1
ATOM 717 C CA . PRO A 1 90 ? -6.857 -3.978 20.374 1.00 84.62 90 PRO A CA 1
ATOM 718 C C . PRO A 1 90 ? -7.871 -3.085 19.656 1.00 84.62 90 PRO A C 1
ATOM 720 O O . PRO A 1 90 ? -7.501 -2.191 18.887 1.00 84.62 90 PRO A O 1
ATOM 723 N N . ARG A 1 91 ? -9.161 -3.326 19.898 1.00 86.88 91 ARG A N 1
ATOM 724 C CA . ARG A 1 91 ? -10.217 -2.523 19.281 1.00 86.88 91 ARG A CA 1
ATOM 725 C C . ARG A 1 91 ? -10.313 -1.172 19.968 1.00 86.88 91 ARG A C 1
ATOM 727 O O . ARG A 1 91 ? -9.903 -0.988 21.115 1.00 86.88 91 ARG A O 1
ATOM 734 N N . GLU A 1 92 ? -10.871 -0.213 19.248 1.00 78.00 92 GLU A N 1
ATOM 735 C CA . GLU A 1 92 ? -11.162 1.100 19.800 1.00 78.00 92 GLU A CA 1
ATOM 736 C C . GLU A 1 92 ? -12.178 0.953 20.948 1.00 78.00 92 GLU A C 1
ATOM 738 O O . GLU A 1 92 ? -13.296 0.482 20.741 1.00 78.00 92 GLU A O 1
ATOM 743 N N . GLY A 1 93 ? -11.761 1.305 22.170 1.00 70.25 93 GLY A N 1
ATOM 744 C CA . GLY A 1 93 ? -12.562 1.150 23.392 1.00 70.25 93 GLY A CA 1
AT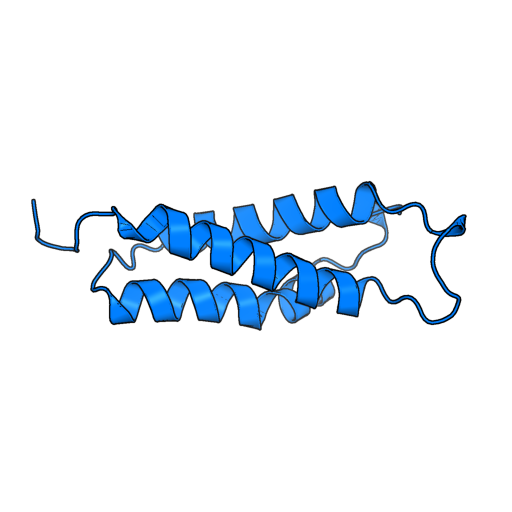OM 745 C C . GLY A 1 93 ? -12.250 -0.083 24.253 1.00 70.25 93 GLY A C 1
ATOM 746 O O . GLY A 1 93 ? -12.876 -0.237 25.297 1.00 70.25 93 GLY A O 1
ATOM 747 N N . ASP A 1 94 ? -11.282 -0.925 23.872 1.00 69.56 94 ASP A N 1
ATOM 748 C CA . ASP A 1 94 ? -10.807 -2.050 24.705 1.00 69.56 94 ASP A CA 1
ATOM 749 C C . ASP A 1 94 ? -9.823 -1.611 25.830 1.00 69.56 94 ASP A C 1
ATOM 751 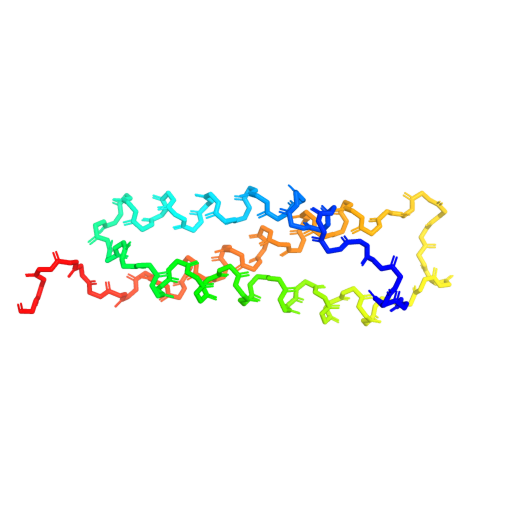O O . ASP A 1 94 ? -9.228 -2.467 26.490 1.00 69.56 94 ASP A O 1
ATOM 755 N N . VAL A 1 95 ? -9.636 -0.298 26.056 1.00 55.28 95 VAL A N 1
ATOM 756 C CA . VAL A 1 95 ? -8.737 0.302 27.073 1.00 55.28 95 VAL A CA 1
ATOM 757 C C . VAL A 1 95 ? -9.518 1.148 28.070 1.00 55.28 95 VAL A C 1
ATOM 759 O O . VAL A 1 95 ? -10.321 1.990 27.610 1.00 55.28 95 VAL A O 1
#

Organism: NCBI:txid2716225

Solvent-accessible surface area (backbone atoms only — not comparable to full-atom values): 5403 Å² total; per-residue (Å²): 59,77,61,89,78,56,57,65,70,59,51,54,63,47,37,44,64,22,50,50,51,42,51,51,49,31,62,77,63,45,34,69,81,50,66,66,60,57,48,50,54,47,51,52,40,53,53,54,35,49,55,55,48,38,72,39,61,66,89,79,47,64,97,83,67,48,70,65,62,49,41,36,55,50,20,39,54,48,28,51,50,52,50,60,64,50,71,79,57,74,42,64,79,77,118

Sequence (95 aa):
MDVTSIDVGELRSRLRLANDVVLAHRIAKGLSLERERLTWAREIIEERVLLALEAVDIECMPRDWSWQQAAETISVQIALAIVQEQKNEPREGDV